Protein AF-A0A2M8LU74-F1 (afdb_monomer_lite)

Sequence (165 aa):
MEEYTPVADALEQTRNTVVAAVDGGAGPEDVALLADLHGLRGNVTAFDPVMLPFLGQQVESVLGSGNAVLRDSSVTDFGHHVPYTDVVVPHPGPWARDRSASGLAYSLEYVLGHHSTAHILLDNEVSAAESNQSAQLLAGIKEINELYRDVPGYVPLRVETAAPA

pLDDT: mean 88.39, std 10.93, range [39.0, 97.62]

Secondary structure (DSSP, 8-state):
------HHHHHHHT-EEEEES--STTTHHHHHHHHHHHHHHS--EEE-TT--TTHHHHHHHHH-TTSSEEESS-GGGG-SSBSSEEEEES--GGGGG--STTSHHHHHHHHB-TT-EEEE------SSTTT-HHHHHHHHHHHHHHHTTTSTT------------

Structure (mmCIF, N/CA/C/O backbone):
data_AF-A0A2M8LU74-F1
#
_entry.id   AF-A0A2M8LU74-F1
#
loop_
_atom_site.group_PDB
_atom_site.id
_atom_site.type_symbol
_atom_site.label_atom_id
_atom_site.label_alt_id
_atom_site.label_comp_id
_atom_site.label_asym_id
_atom_site.label_entity_id
_atom_site.label_seq_id
_atom_site.pdbx_PDB_ins_code
_atom_site.Cartn_x
_atom_site.Cartn_y
_atom_site.Cartn_z
_atom_site.occupancy
_atom_site.B_iso_or_equiv
_atom_site.auth_seq_id
_atom_site.auth_comp_id
_atom_site.auth_asym_id
_atom_site.auth_atom_id
_atom_site.pdbx_PDB_model_num
ATOM 1 N N . MET A 1 1 ? -38.967 -7.283 11.214 1.00 39.00 1 MET A N 1
ATOM 2 C CA . MET A 1 1 ? -38.214 -7.649 10.000 1.00 39.00 1 MET A CA 1
ATOM 3 C C . MET A 1 1 ? -36.773 -7.702 10.431 1.00 39.00 1 MET A C 1
ATOM 5 O O . MET A 1 1 ? -36.274 -6.670 10.850 1.00 39.00 1 MET A O 1
ATOM 9 N N . GLU A 1 2 ? -36.174 -8.888 10.464 1.00 44.19 2 GLU A N 1
ATOM 10 C CA . GLU A 1 2 ? -34.724 -9.001 10.636 1.00 44.19 2 GLU A CA 1
ATOM 11 C C . GLU A 1 2 ? -34.066 -8.483 9.362 1.00 44.19 2 GLU A C 1
ATOM 13 O O . GLU A 1 2 ? -34.400 -8.916 8.258 1.00 44.19 2 GLU A O 1
ATOM 18 N N . GLU A 1 3 ? -33.198 -7.495 9.523 1.00 48.34 3 GLU A N 1
ATOM 19 C CA . GLU A 1 3 ? -32.415 -6.915 8.445 1.00 48.34 3 GLU A CA 1
ATOM 20 C C . GLU A 1 3 ? -31.298 -7.914 8.121 1.00 48.34 3 GLU A C 1
ATOM 22 O O . GLU A 1 3 ? -30.329 -8.062 8.861 1.00 48.34 3 GLU A O 1
ATOM 27 N N . TYR A 1 4 ? -31.504 -8.713 7.074 1.00 53.22 4 TYR A N 1
ATOM 28 C CA . TYR A 1 4 ? -30.506 -9.666 6.604 1.00 53.22 4 TYR A CA 1
ATOM 29 C C . TYR A 1 4 ? -29.432 -8.892 5.843 1.00 53.22 4 TYR A C 1
ATOM 31 O O . TYR A 1 4 ? -29.632 -8.552 4.679 1.00 53.22 4 TYR A O 1
ATOM 39 N N . THR A 1 5 ? -28.298 -8.624 6.486 1.00 57.59 5 THR A N 1
ATOM 40 C CA . THR A 1 5 ? -27.100 -8.155 5.785 1.00 57.59 5 THR A CA 1
ATOM 41 C C . THR A 1 5 ? -26.548 -9.320 4.958 1.00 57.59 5 THR A C 1
ATOM 43 O O . THR A 1 5 ? -26.221 -10.368 5.528 1.00 57.59 5 THR A O 1
ATOM 46 N N . PRO A 1 6 ? -26.457 -9.201 3.623 1.00 76.00 6 PRO A N 1
ATOM 47 C CA . PRO A 1 6 ? -25.772 -10.185 2.798 1.00 76.00 6 PRO A CA 1
ATOM 48 C C . PRO A 1 6 ? -24.358 -10.443 3.327 1.00 76.00 6 PRO A C 1
ATOM 50 O O . PRO A 1 6 ? -23.654 -9.521 3.725 1.00 76.00 6 PRO A O 1
ATOM 53 N N . VAL A 1 7 ? -23.914 -11.702 3.307 1.00 67.00 7 VAL A N 1
ATOM 54 C CA . VAL A 1 7 ? -22.577 -12.086 3.803 1.00 67.00 7 VAL A CA 1
ATOM 55 C C . VAL A 1 7 ? -21.464 -11.291 3.108 1.00 67.00 7 VAL A C 1
ATOM 57 O O . VAL A 1 7 ? -20.471 -10.966 3.745 1.00 67.00 7 VAL A O 1
ATOM 60 N N . ALA A 1 8 ? -21.645 -10.932 1.833 1.00 59.81 8 ALA A N 1
ATOM 61 C CA . ALA A 1 8 ? -20.717 -10.065 1.109 1.00 59.81 8 ALA A CA 1
ATOM 62 C C . ALA A 1 8 ? -20.583 -8.681 1.768 1.00 59.81 8 ALA A C 1
ATOM 64 O O . ALA A 1 8 ? -19.468 -8.237 2.010 1.00 59.81 8 ALA A O 1
ATOM 65 N N . ASP A 1 9 ? -21.695 -8.051 2.146 1.00 64.81 9 ASP A N 1
ATOM 66 C CA . ASP A 1 9 ? -21.701 -6.725 2.774 1.00 64.81 9 ASP A CA 1
ATOM 67 C C . ASP A 1 9 ? -21.114 -6.773 4.193 1.00 64.81 9 ASP A C 1
ATOM 69 O O . ASP A 1 9 ? -20.400 -5.863 4.608 1.00 64.81 9 ASP A O 1
ATOM 73 N N . ALA A 1 10 ? -21.350 -7.867 4.924 1.00 65.81 10 ALA A N 1
ATOM 74 C CA . ALA A 1 10 ? -20.711 -8.099 6.218 1.00 65.81 10 ALA A CA 1
ATOM 75 C C . ALA A 1 10 ? -19.191 -8.305 6.079 1.00 65.81 10 ALA A C 1
ATOM 77 O O . ALA A 1 10 ? -18.426 -7.781 6.883 1.00 65.81 10 ALA A O 1
ATOM 78 N N . LEU A 1 11 ? -18.740 -9.028 5.047 1.00 66.69 11 LEU A N 1
ATOM 79 C CA . LEU A 1 11 ? -17.315 -9.219 4.767 1.00 66.69 11 LEU A CA 1
ATOM 80 C C . LEU A 1 11 ? -16.636 -7.905 4.362 1.00 66.69 11 LEU A C 1
ATOM 82 O O . LEU A 1 11 ? -15.538 -7.623 4.838 1.00 66.69 11 LEU A O 1
ATOM 86 N N . GLU A 1 12 ? -17.304 -7.073 3.560 1.00 68.69 12 GLU A N 1
ATOM 87 C CA . GLU A 1 12 ? -16.825 -5.735 3.187 1.00 68.69 12 GLU A CA 1
ATOM 88 C C . GLU A 1 12 ? -16.632 -4.809 4.399 1.00 68.69 12 GLU A C 1
ATOM 90 O O . GLU A 1 12 ? -15.698 -4.008 4.406 1.00 68.69 12 GLU A O 1
ATOM 95 N N . GLN A 1 13 ? -17.457 -4.943 5.444 1.00 67.12 13 GLN A N 1
ATOM 96 C CA . GLN A 1 13 ? -17.299 -4.204 6.708 1.00 67.12 13 GLN A CA 1
ATOM 97 C C . GLN A 1 13 ? -16.137 -4.713 7.574 1.00 67.12 13 GLN A C 1
ATOM 99 O O . GLN A 1 13 ? -15.699 -4.017 8.484 1.00 67.12 13 GLN A O 1
ATOM 104 N N . THR A 1 14 ? -15.640 -5.925 7.315 1.00 72.62 14 THR A N 1
ATOM 105 C CA . THR A 1 14 ? -14.537 -6.536 8.079 1.00 72.62 14 THR A CA 1
ATOM 106 C C . THR A 1 14 ? -13.182 -6.436 7.388 1.00 72.62 14 THR A C 1
ATOM 108 O O . THR A 1 14 ? -12.193 -6.946 7.915 1.00 72.62 14 THR A O 1
ATOM 111 N N . ARG A 1 15 ? -13.122 -5.803 6.210 1.00 85.06 15 ARG A N 1
ATOM 112 C CA . ARG A 1 15 ? -11.869 -5.644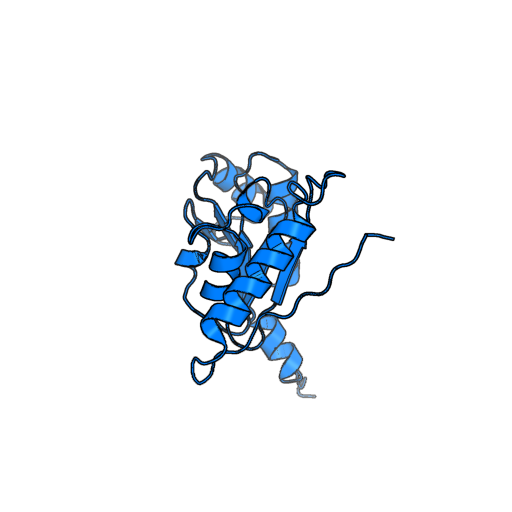 5.472 1.00 85.06 15 ARG A CA 1
ATOM 113 C C . ARG A 1 15 ? -10.864 -4.814 6.258 1.00 85.06 15 ARG A C 1
ATOM 115 O O . ARG A 1 15 ? -11.201 -3.851 6.948 1.00 85.06 15 ARG A O 1
ATOM 122 N N . ASN A 1 16 ? -9.600 -5.184 6.112 1.00 86.94 16 ASN A N 1
ATOM 123 C CA . ASN A 1 16 ? -8.506 -4.364 6.598 1.00 86.94 16 ASN A CA 1
ATOM 124 C C . ASN A 1 16 ? -8.242 -3.249 5.592 1.00 86.94 16 ASN A C 1
ATOM 126 O O . ASN A 1 16 ? -7.993 -3.540 4.425 1.00 86.94 16 ASN A O 1
ATOM 130 N N . THR A 1 17 ? -8.239 -2.002 6.050 1.00 90.50 17 THR A N 1
ATOM 131 C CA . THR A 1 17 ? -7.826 -0.857 5.232 1.00 90.50 17 THR A CA 1
ATOM 132 C C . THR A 1 17 ? -6.419 -0.456 5.634 1.00 90.50 17 THR A C 1
ATOM 134 O O . THR A 1 17 ? -6.195 0.081 6.725 1.00 90.50 17 THR A O 1
ATOM 137 N N . VAL A 1 18 ? -5.463 -0.755 4.761 1.00 93.62 18 VAL A N 1
ATOM 138 C CA . VAL A 1 18 ? -4.044 -0.484 4.975 1.00 93.62 18 VAL A CA 1
ATOM 139 C C . VAL A 1 18 ? -3.609 0.592 4.004 1.00 93.62 18 VAL A C 1
ATOM 141 O O . VAL A 1 18 ? -3.888 0.517 2.813 1.00 93.62 18 VAL A O 1
ATOM 144 N N . VAL A 1 19 ? -2.905 1.594 4.502 1.00 92.69 19 VAL A N 1
ATOM 145 C CA . VAL A 1 19 ? -2.359 2.670 3.683 1.00 92.69 19 VAL A CA 1
ATOM 146 C C . VAL A 1 19 ? -0.848 2.611 3.795 1.00 92.69 19 VAL A C 1
ATOM 148 O O . VAL A 1 19 ? -0.313 2.495 4.894 1.00 92.69 19 VAL A O 1
ATOM 151 N N . ALA A 1 20 ? -0.154 2.638 2.667 1.00 93.75 20 ALA A N 1
ATOM 152 C CA . ALA A 1 20 ? 1.303 2.663 2.619 1.00 93.75 20 ALA A CA 1
ATOM 153 C C . ALA A 1 20 ? 1.775 3.902 1.866 1.00 93.75 20 ALA A C 1
ATOM 155 O O . ALA A 1 20 ? 1.020 4.437 1.059 1.00 93.75 20 ALA A O 1
ATOM 156 N N . ALA A 1 21 ? 3.027 4.308 2.082 1.00 89.12 21 ALA A N 1
ATOM 157 C CA . ALA A 1 21 ? 3.601 5.513 1.479 1.00 89.12 21 ALA A CA 1
ATOM 158 C C . ALA A 1 21 ? 2.845 6.793 1.887 1.00 89.12 21 ALA A C 1
ATOM 160 O O . ALA A 1 21 ? 2.479 7.611 1.044 1.00 89.12 21 ALA A O 1
ATOM 161 N N . VAL A 1 22 ? 2.547 6.906 3.184 1.00 85.44 22 VAL A N 1
ATOM 162 C CA . VAL A 1 22 ? 1.959 8.097 3.804 1.00 85.44 22 VAL A CA 1
ATOM 163 C C . VAL A 1 22 ? 2.875 8.531 4.938 1.00 85.44 22 VAL A C 1
ATOM 165 O O . VAL A 1 22 ? 2.779 8.040 6.065 1.00 85.44 22 VAL A O 1
ATOM 168 N N . ASP A 1 23 ? 3.786 9.445 4.621 1.00 83.69 23 ASP A N 1
ATOM 169 C CA . ASP A 1 23 ? 4.783 9.960 5.553 1.00 83.69 23 ASP A CA 1
ATOM 170 C C . ASP A 1 23 ? 4.361 11.279 6.220 1.00 83.69 23 ASP A C 1
ATOM 172 O O . ASP A 1 23 ? 4.973 11.698 7.201 1.00 83.69 23 ASP A O 1
ATOM 176 N N . GLY A 1 24 ? 3.296 11.931 5.743 1.00 80.88 24 GLY A N 1
ATOM 177 C CA . GLY A 1 24 ? 2.872 13.256 6.199 1.00 80.88 24 GLY A CA 1
ATOM 178 C C . GLY A 1 24 ? 3.611 14.405 5.510 1.00 80.88 24 GLY A C 1
ATOM 179 O O . GLY A 1 24 ? 3.415 15.566 5.879 1.00 80.88 24 GLY A O 1
ATOM 180 N N . GLY A 1 25 ? 4.452 14.114 4.516 1.00 82.19 25 GLY A N 1
ATOM 181 C CA . GLY A 1 25 ? 5.161 15.086 3.690 1.00 82.19 25 GLY A CA 1
ATOM 182 C C . GLY A 1 25 ? 4.230 15.892 2.783 1.00 82.19 25 GLY A C 1
ATOM 183 O O . GLY A 1 25 ? 4.511 17.065 2.525 1.00 82.19 25 GLY A O 1
ATOM 184 N N . ALA A 1 26 ? 3.088 15.322 2.379 1.00 80.69 26 ALA A N 1
ATOM 185 C CA . ALA A 1 26 ? 2.023 16.052 1.684 1.00 80.69 26 ALA A CA 1
ATOM 186 C C . ALA A 1 26 ? 1.153 16.889 2.648 1.00 80.69 26 ALA A C 1
ATOM 188 O O . ALA A 1 26 ? 0.367 17.740 2.226 1.00 80.69 26 ALA A O 1
ATOM 189 N N . GLY A 1 27 ? 1.309 16.689 3.962 1.00 84.25 27 GLY A N 1
ATOM 190 C CA . GLY A 1 27 ? 0.635 17.448 5.011 1.00 84.25 27 GLY A CA 1
ATOM 191 C C . GLY A 1 27 ? -0.888 17.245 4.992 1.00 84.25 27 GLY A C 1
ATOM 192 O O . GLY A 1 27 ? -1.346 16.163 5.355 1.00 84.25 27 GLY A O 1
ATOM 193 N N . PRO A 1 28 ? -1.704 18.254 4.619 1.00 87.88 28 PRO A N 1
ATOM 194 C CA . PRO A 1 28 ? -3.164 18.136 4.663 1.00 87.88 28 PRO A CA 1
ATOM 195 C C . PRO A 1 28 ? -3.752 17.041 3.767 1.00 87.88 28 PRO A C 1
ATOM 197 O O . PRO A 1 28 ? -4.802 16.500 4.103 1.00 87.88 28 PRO A O 1
ATOM 200 N N . GLU A 1 29 ? -3.112 16.732 2.638 1.00 90.12 29 GLU A N 1
ATOM 201 C CA . GLU A 1 29 ? -3.626 15.762 1.660 1.00 90.12 29 GLU A CA 1
ATOM 202 C C . GLU A 1 29 ? -3.583 14.331 2.211 1.00 90.12 29 GLU A C 1
ATOM 204 O O . GLU A 1 29 ? -4.589 13.626 2.151 1.00 90.12 29 GLU A O 1
ATOM 209 N N . ASP A 1 30 ? -2.478 13.947 2.858 1.00 91.94 30 ASP A N 1
ATOM 210 C CA . ASP A 1 30 ? -2.345 12.659 3.551 1.00 91.94 30 ASP A CA 1
ATOM 211 C C . ASP A 1 30 ? -3.395 12.506 4.657 1.00 91.94 30 ASP A C 1
ATOM 213 O O . ASP A 1 30 ? -4.050 11.473 4.788 1.00 91.94 30 ASP A O 1
ATOM 217 N N . VAL A 1 31 ? -3.599 13.563 5.447 1.00 92.94 31 VAL A N 1
ATOM 218 C CA . VAL A 1 31 ? -4.582 13.560 6.537 1.00 92.94 31 VAL A CA 1
ATOM 219 C C . VAL A 1 31 ? -6.005 13.433 5.991 1.00 92.94 31 VAL A C 1
ATOM 221 O O . VAL A 1 31 ? -6.802 12.676 6.546 1.00 92.94 31 VAL A O 1
ATOM 224 N N . ALA A 1 32 ? -6.326 14.143 4.907 1.00 94.12 32 ALA A N 1
ATOM 225 C CA . ALA A 1 32 ? -7.628 14.059 4.253 1.00 94.12 32 ALA A CA 1
ATOM 226 C C . ALA A 1 32 ? -7.877 12.662 3.671 1.00 94.12 32 ALA A C 1
ATOM 228 O O . ALA A 1 32 ? -8.935 12.088 3.913 1.00 94.12 32 ALA A O 1
ATOM 229 N N . LEU A 1 33 ? -6.882 12.072 3.000 1.00 93.69 33 LEU A N 1
ATOM 230 C CA . LEU A 1 33 ? -6.964 10.705 2.488 1.00 93.69 33 LEU A CA 1
ATOM 231 C C . LEU A 1 33 ? -7.251 9.699 3.609 1.00 93.69 33 LEU A C 1
ATOM 233 O O . LEU A 1 33 ? -8.155 8.872 3.485 1.00 93.69 33 LEU A O 1
ATOM 237 N N . LEU A 1 34 ? -6.499 9.764 4.712 1.00 94.69 34 LEU A N 1
ATOM 238 C CA . LEU A 1 34 ? -6.715 8.880 5.859 1.00 94.69 34 LEU A CA 1
ATOM 239 C C . LEU A 1 34 ? -8.106 9.080 6.471 1.00 94.69 34 LEU A C 1
ATOM 241 O O . LEU A 1 34 ? -8.741 8.104 6.876 1.00 94.69 34 LEU A O 1
ATOM 245 N N . ALA A 1 35 ? -8.593 10.323 6.512 1.00 94.31 35 ALA A N 1
ATOM 246 C CA . ALA A 1 35 ? -9.925 10.631 7.007 1.00 94.31 35 ALA A CA 1
ATOM 247 C C . ALA A 1 35 ? -11.035 10.054 6.118 1.00 94.31 35 ALA A C 1
ATOM 249 O O . ALA A 1 35 ? -11.968 9.435 6.635 1.00 94.31 35 ALA A O 1
ATOM 250 N N . ASP A 1 36 ? -10.908 10.192 4.799 1.00 94.56 36 ASP A N 1
ATOM 251 C CA . ASP A 1 36 ? -11.862 9.654 3.828 1.00 94.56 36 ASP A CA 1
ATOM 252 C C . ASP A 1 36 ? -11.895 8.119 3.872 1.00 94.56 36 ASP A C 1
ATOM 254 O O . ASP A 1 36 ? -12.970 7.517 3.939 1.00 94.56 36 ASP A O 1
ATOM 258 N N . LEU A 1 37 ? -10.726 7.470 3.918 1.00 92.56 37 LEU A N 1
ATOM 259 C CA . LEU A 1 37 ? -10.623 6.011 4.025 1.00 92.56 37 LEU A CA 1
ATOM 260 C C . LEU A 1 37 ? -11.221 5.489 5.334 1.00 92.56 37 LEU A C 1
ATOM 262 O O . LEU A 1 37 ? -11.983 4.518 5.323 1.00 92.56 37 LEU A O 1
ATOM 266 N N . HIS A 1 38 ? -10.946 6.164 6.452 1.00 91.88 38 HIS A N 1
ATOM 267 C CA . HIS A 1 38 ? -11.588 5.850 7.723 1.00 91.88 38 HIS A CA 1
ATOM 268 C C . HIS A 1 38 ? -13.113 6.039 7.647 1.00 91.88 38 HIS A C 1
ATOM 270 O O . HIS A 1 38 ? -13.855 5.198 8.146 1.00 91.88 38 HIS A O 1
ATOM 276 N N . GLY A 1 39 ? -13.606 7.094 6.992 1.00 90.38 39 GLY A N 1
ATOM 277 C CA . GLY A 1 39 ? -15.041 7.319 6.791 1.00 90.38 39 GLY A CA 1
ATOM 278 C C . GLY A 1 39 ? -15.734 6.207 5.992 1.00 90.38 39 GLY A C 1
ATOM 279 O O . GLY A 1 39 ? -16.892 5.893 6.261 1.00 90.38 39 GLY A O 1
ATOM 280 N N . LEU A 1 40 ? -15.025 5.582 5.047 1.00 86.69 40 LEU A N 1
ATOM 281 C CA . LEU A 1 40 ? -15.549 4.487 4.226 1.00 86.69 40 LEU A CA 1
ATOM 282 C C . LEU A 1 40 ? -15.563 3.134 4.947 1.00 86.69 40 LEU A C 1
ATOM 284 O O . LEU A 1 40 ? -16.458 2.325 4.702 1.00 86.69 40 LEU A O 1
ATOM 288 N N . ARG A 1 41 ? -14.560 2.858 5.788 1.00 84.12 41 ARG A N 1
ATOM 289 C CA . ARG A 1 41 ? -14.299 1.500 6.305 1.00 84.12 41 ARG A CA 1
ATOM 290 C C . ARG A 1 41 ? -14.327 1.381 7.830 1.00 84.12 41 ARG A C 1
ATOM 292 O O . ARG A 1 41 ? -14.367 0.275 8.354 1.00 84.12 41 ARG A O 1
ATOM 299 N N . GLY A 1 42 ? -14.337 2.499 8.554 1.00 85.50 42 GLY A N 1
ATOM 300 C CA . GLY A 1 42 ? -14.346 2.544 10.021 1.00 85.50 42 GLY A CA 1
ATOM 301 C C . GLY A 1 42 ? -13.034 2.104 10.679 1.00 85.50 42 GLY A C 1
ATOM 302 O O . GLY A 1 42 ? -12.960 2.016 11.902 1.00 85.50 42 GLY A O 1
ATOM 303 N N . ASN A 1 43 ? -12.004 1.807 9.886 1.00 83.38 43 ASN A N 1
ATOM 304 C CA . ASN A 1 43 ? -10.660 1.469 10.327 1.00 83.38 43 ASN A CA 1
ATOM 305 C C . ASN A 1 43 ? -9.633 1.973 9.302 1.00 83.38 43 ASN A C 1
ATOM 307 O O . ASN A 1 43 ? -9.887 1.981 8.100 1.00 83.38 43 ASN A O 1
ATOM 311 N N . VAL A 1 44 ? -8.454 2.385 9.769 1.00 91.12 44 VAL A N 1
ATOM 312 C CA . VAL A 1 44 ? -7.318 2.671 8.887 1.00 91.12 44 VAL A CA 1
ATOM 313 C C . VAL A 1 44 ? -6.007 2.434 9.630 1.00 91.12 44 VAL A C 1
ATOM 315 O O . VAL A 1 44 ? -5.836 2.868 10.773 1.00 91.12 44 VAL A O 1
ATOM 318 N N . THR A 1 45 ? -5.083 1.711 8.998 1.00 94.94 45 THR A N 1
ATOM 319 C CA . THR A 1 45 ? -3.702 1.570 9.479 1.00 94.94 45 THR A CA 1
ATOM 320 C C . THR A 1 45 ? -2.746 2.095 8.420 1.00 94.94 45 THR A C 1
ATOM 322 O O . THR A 1 45 ? -2.721 1.563 7.315 1.00 94.94 45 THR A O 1
ATOM 325 N N . ALA A 1 46 ? -1.974 3.128 8.747 1.00 95.44 46 ALA A N 1
ATOM 326 C CA . ALA A 1 46 ? -1.015 3.744 7.841 1.00 95.44 46 ALA A CA 1
ATOM 327 C C . ALA A 1 46 ? 0.421 3.345 8.198 1.00 95.44 46 ALA A C 1
ATOM 329 O O . ALA A 1 46 ? 0.782 3.320 9.378 1.00 95.44 46 ALA A O 1
ATOM 330 N N . PHE A 1 47 ? 1.227 3.074 7.177 1.00 96.00 47 PHE A N 1
ATOM 331 C CA . PHE A 1 47 ? 2.624 2.669 7.283 1.00 96.00 47 PHE A CA 1
ATOM 332 C C . PHE A 1 47 ? 3.511 3.553 6.415 1.00 96.00 47 PHE A C 1
ATOM 334 O O . PHE A 1 47 ? 3.265 3.693 5.213 1.00 96.00 47 PHE A O 1
ATOM 341 N N . ASP A 1 48 ? 4.579 4.074 7.007 1.00 92.81 48 ASP A N 1
ATOM 342 C CA . ASP A 1 48 ? 5.689 4.655 6.261 1.00 92.81 48 ASP A CA 1
ATOM 343 C C . ASP A 1 48 ? 6.985 4.660 7.101 1.00 92.81 48 ASP A C 1
ATOM 345 O O . ASP A 1 48 ? 6.987 5.225 8.195 1.00 92.81 48 ASP A O 1
ATOM 349 N N . PRO A 1 49 ? 8.111 4.084 6.631 1.00 90.75 49 PRO A N 1
ATOM 350 C CA . PRO A 1 49 ? 9.380 4.111 7.366 1.00 90.75 49 PRO A CA 1
ATOM 351 C C . PRO A 1 49 ? 9.951 5.513 7.629 1.00 90.75 49 PRO A C 1
ATOM 353 O O . PRO A 1 49 ? 10.815 5.665 8.492 1.00 90.75 49 PRO A O 1
ATOM 356 N N . VAL A 1 50 ? 9.533 6.524 6.863 1.00 91.94 50 VAL A N 1
ATOM 357 C CA . VAL A 1 50 ? 9.965 7.921 7.010 1.00 91.94 50 VAL A CA 1
ATOM 358 C C . VAL A 1 50 ? 8.866 8.818 7.584 1.00 91.94 50 VAL A C 1
ATOM 360 O O . VAL A 1 50 ? 8.977 10.042 7.513 1.00 91.94 50 VAL A O 1
ATOM 363 N N . MET A 1 51 ? 7.838 8.221 8.200 1.00 93.12 51 MET A N 1
ATOM 364 C CA . MET A 1 51 ? 6.709 8.940 8.781 1.00 93.12 51 MET A CA 1
ATOM 365 C C . MET A 1 51 ? 7.144 10.087 9.695 1.00 93.12 51 MET A C 1
ATOM 367 O O . MET A 1 51 ? 7.894 9.923 10.663 1.00 93.12 51 MET A O 1
ATOM 371 N N . LEU A 1 52 ? 6.634 11.275 9.392 1.00 93.44 52 LEU A N 1
ATOM 372 C CA . LEU A 1 52 ? 6.991 12.493 10.086 1.00 93.44 52 LEU A CA 1
ATOM 373 C C . LEU A 1 52 ? 6.295 12.554 11.456 1.00 93.44 52 LEU A C 1
ATOM 375 O O . LEU A 1 52 ? 5.087 12.317 11.554 1.00 93.44 52 LEU A O 1
ATOM 379 N N . PRO A 1 53 ? 7.002 12.963 12.529 1.00 87.88 53 PRO A N 1
ATOM 380 C CA . PRO A 1 53 ? 6.465 12.927 13.894 1.00 87.88 53 PRO A CA 1
ATOM 381 C C . PRO A 1 53 ? 5.174 13.728 14.122 1.00 87.88 53 PRO A C 1
ATOM 383 O O . PRO A 1 53 ? 4.453 13.483 15.086 1.00 87.88 53 PRO A O 1
ATOM 386 N N . PHE A 1 54 ? 4.889 14.719 13.274 1.00 89.38 54 PHE A N 1
ATOM 387 C CA . PHE A 1 54 ? 3.714 15.582 13.409 1.00 89.38 54 PHE A CA 1
ATOM 388 C C . PHE A 1 54 ? 2.450 15.008 12.758 1.00 89.38 54 PHE A C 1
ATOM 390 O O . PHE A 1 54 ? 1.360 15.484 13.079 1.00 89.38 54 PHE A O 1
ATOM 397 N N . LEU A 1 55 ? 2.565 13.996 11.886 1.00 92.38 55 LEU A N 1
ATOM 398 C CA . LEU A 1 55 ? 1.413 13.411 11.195 1.00 92.38 55 LEU A CA 1
ATOM 399 C C . LEU A 1 55 ? 0.386 12.879 12.201 1.00 92.38 55 LEU A C 1
ATOM 401 O O . LEU A 1 55 ? -0.803 13.153 12.070 1.00 92.38 55 LEU A O 1
ATOM 405 N N . GLY A 1 56 ? 0.850 12.211 13.263 1.00 91.19 56 GLY A N 1
ATOM 406 C CA . GLY A 1 56 ? -0.022 11.708 14.326 1.00 91.19 56 GLY A CA 1
ATOM 407 C C . GLY A 1 56 ? -0.906 12.783 14.944 1.00 91.19 56 GLY A C 1
ATOM 408 O O . GLY A 1 56 ? -2.115 12.600 15.032 1.00 91.19 56 GLY A O 1
ATOM 409 N N . GLN A 1 57 ? -0.340 13.944 15.278 1.00 91.81 57 GLN A N 1
ATOM 410 C CA . GLN A 1 57 ? -1.113 15.048 15.856 1.00 91.81 57 GLN A CA 1
ATOM 411 C C . GLN A 1 57 ? -2.160 15.595 14.877 1.00 91.81 57 GLN A C 1
ATOM 413 O O . GLN A 1 57 ? -3.265 15.951 15.283 1.00 91.81 57 GLN A O 1
ATOM 418 N N . GLN A 1 58 ? -1.828 15.659 13.586 1.00 93.44 58 GLN A N 1
ATOM 419 C CA . GLN A 1 58 ? -2.748 16.145 12.560 1.00 93.44 58 GLN A CA 1
ATOM 420 C C . GLN A 1 58 ? -3.898 15.160 12.334 1.00 93.44 58 GLN A C 1
ATOM 422 O O . GLN A 1 58 ? -5.059 15.568 12.343 1.00 93.44 58 GLN A O 1
ATOM 427 N N . VAL A 1 59 ? -3.592 13.868 12.221 1.00 93.88 59 VAL A N 1
ATOM 428 C CA . VAL A 1 59 ? -4.593 12.804 12.082 1.00 93.88 59 VAL A CA 1
ATOM 429 C C . VAL A 1 59 ? -5.512 12.761 13.302 1.00 93.88 59 VAL A C 1
ATOM 431 O O . VAL A 1 59 ? -6.729 12.764 13.137 1.00 93.88 59 VAL A O 1
ATOM 434 N N . GLU A 1 60 ? -4.974 12.818 14.523 1.00 93.31 60 GLU A N 1
ATOM 435 C CA . GLU A 1 60 ? -5.793 12.864 15.742 1.00 93.31 60 GLU A CA 1
ATOM 436 C C . GLU A 1 60 ? -6.697 14.100 15.803 1.00 93.31 60 GLU A C 1
ATOM 438 O O . GLU A 1 60 ? -7.817 14.012 16.304 1.00 93.31 60 GLU A O 1
ATOM 443 N N . SER A 1 61 ? -6.251 15.246 15.280 1.00 92.94 61 SER A N 1
ATOM 444 C CA . SER A 1 61 ? -7.060 16.472 15.266 1.00 92.94 61 SER A CA 1
ATOM 445 C C . SER A 1 61 ? -8.281 16.388 14.342 1.00 92.94 61 SER A C 1
ATOM 447 O O . SER A 1 61 ? -9.279 17.065 14.589 1.00 92.94 61 SER A O 1
ATOM 449 N N . VAL A 1 62 ? -8.208 15.550 13.303 1.00 93.81 62 VAL A N 1
ATOM 450 C CA . VAL A 1 62 ? -9.264 15.376 12.298 1.00 93.81 62 VAL A CA 1
ATOM 451 C C . VAL A 1 62 ? -10.144 14.176 12.622 1.00 93.81 62 VAL A C 1
ATOM 453 O O . VAL A 1 62 ? -11.368 14.286 12.606 1.00 93.81 62 VAL A O 1
ATOM 456 N N . LEU A 1 63 ? -9.532 13.034 12.934 1.00 92.38 63 LEU A N 1
ATOM 457 C CA . LEU A 1 63 ? -10.244 11.780 13.161 1.00 92.38 63 LEU A CA 1
ATOM 458 C C . LEU A 1 63 ? -10.602 11.543 14.624 1.00 92.38 63 LEU A C 1
ATOM 460 O O . LEU A 1 63 ? -11.504 10.760 14.899 1.00 92.38 63 LEU A O 1
ATOM 464 N N . GLY A 1 64 ? -9.934 12.199 15.570 1.00 90.62 64 GLY A N 1
ATOM 465 C CA . GLY A 1 64 ? -9.988 11.851 16.988 1.00 90.62 64 GLY A CA 1
ATOM 466 C C . GLY A 1 64 ? -8.998 10.739 17.350 1.00 90.62 64 GLY A C 1
ATOM 467 O O . GLY A 1 64 ? -8.589 9.931 16.515 1.00 90.62 64 GLY A O 1
ATOM 468 N N . SER A 1 65 ? -8.592 10.708 18.620 1.00 88.69 65 SER A N 1
ATOM 469 C CA . SER A 1 65 ? -7.588 9.752 19.097 1.00 88.69 65 SER A CA 1
ATOM 470 C C . SER A 1 65 ? -8.095 8.307 19.025 1.00 88.69 65 SER A C 1
ATOM 472 O O . SER A 1 65 ? -9.241 8.020 19.371 1.00 88.69 65 SER A O 1
ATOM 474 N N . GLY A 1 66 ? -7.226 7.399 18.575 1.00 85.06 66 GLY A N 1
ATOM 475 C CA . GLY A 1 66 ? -7.507 5.964 18.462 1.00 85.06 66 GLY A CA 1
ATOM 476 C C . GLY A 1 66 ? -8.267 5.526 17.205 1.00 85.06 66 GLY A C 1
ATOM 477 O O . GLY A 1 66 ? -8.436 4.325 17.014 1.00 85.06 66 GLY A O 1
ATOM 478 N N . ASN A 1 67 ? -8.684 6.453 16.336 1.00 87.44 67 ASN A N 1
ATOM 479 C CA . ASN A 1 67 ? -9.436 6.131 15.113 1.00 87.44 67 ASN A CA 1
ATOM 480 C C . ASN A 1 67 ? -8.541 5.785 13.907 1.00 87.44 67 ASN A C 1
ATOM 482 O O . ASN A 1 67 ? -9.011 5.256 12.905 1.00 87.44 67 ASN A O 1
ATOM 486 N N . ALA A 1 68 ? -7.236 6.027 14.010 1.00 91.19 68 ALA A N 1
ATOM 487 C CA . ALA A 1 68 ? -6.244 5.586 13.039 1.00 91.19 68 ALA A CA 1
ATOM 488 C C . ALA A 1 68 ? -5.032 5.002 13.766 1.00 91.19 68 ALA A C 1
ATOM 490 O O . ALA A 1 68 ? -4.634 5.489 14.827 1.00 91.19 68 ALA A O 1
ATOM 491 N N . VAL A 1 69 ? -4.427 3.972 13.180 1.00 94.38 69 VAL A N 1
ATOM 492 C CA . VAL A 1 69 ? -3.157 3.416 13.653 1.00 94.38 69 VAL A CA 1
ATOM 493 C C . VAL A 1 69 ? -2.064 3.859 12.695 1.00 94.38 69 VAL A C 1
ATOM 495 O O . VAL A 1 69 ? -2.095 3.507 11.523 1.00 94.38 69 VAL A O 1
ATOM 498 N N . LEU A 1 70 ? -1.090 4.617 13.186 1.00 94.75 70 LEU A N 1
ATOM 499 C CA . LEU A 1 70 ? 0.050 5.065 12.390 1.00 94.75 70 LEU A CA 1
ATOM 500 C C . LEU A 1 70 ? 1.306 4.300 12.810 1.00 94.75 70 LEU A C 1
ATOM 502 O O . LEU A 1 70 ? 1.538 4.097 14.006 1.00 94.75 70 LEU A O 1
ATOM 506 N N . ARG A 1 71 ? 2.092 3.846 11.835 1.00 95.38 71 ARG A N 1
ATOM 507 C CA . ARG A 1 71 ? 3.309 3.057 12.037 1.00 95.38 71 ARG A CA 1
ATOM 508 C C . ARG A 1 71 ? 4.445 3.640 11.208 1.00 95.38 71 ARG A C 1
ATOM 510 O O . ARG A 1 71 ? 4.356 3.701 9.986 1.00 95.38 71 ARG A O 1
ATOM 517 N N . ASP A 1 72 ? 5.529 4.003 11.878 1.00 93.75 72 ASP A N 1
ATOM 518 C CA . ASP A 1 72 ? 6.785 4.468 11.288 1.00 93.75 72 ASP A CA 1
ATOM 519 C C . ASP A 1 72 ? 7.634 3.297 10.755 1.00 93.75 72 ASP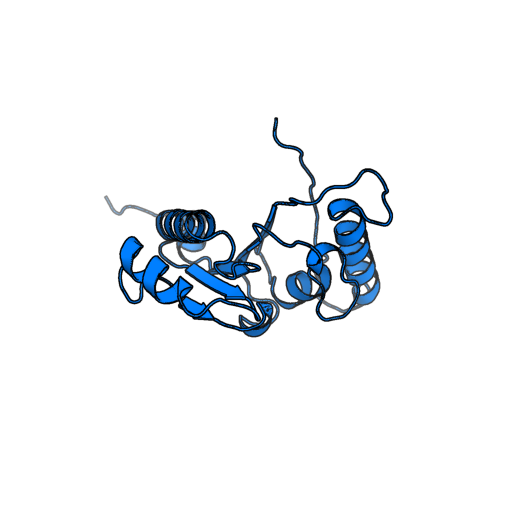 A C 1
ATOM 521 O O . ASP A 1 72 ? 8.828 3.168 11.028 1.00 93.75 72 ASP A O 1
ATOM 525 N N . SER A 1 73 ? 6.991 2.371 10.042 1.00 94.19 73 SER A N 1
ATOM 526 C CA . SER A 1 73 ? 7.593 1.115 9.612 1.00 94.19 73 SER A CA 1
ATOM 527 C C . SER A 1 73 ? 7.094 0.673 8.237 1.00 94.19 73 SER A C 1
ATOM 529 O O . SER A 1 73 ? 6.298 1.353 7.588 1.00 94.19 73 SER A O 1
ATOM 531 N N . SER A 1 74 ? 7.613 -0.453 7.745 1.00 93.44 74 SER A N 1
ATOM 532 C CA . SER A 1 74 ? 7.219 -0.993 6.442 1.00 93.44 74 SER A CA 1
ATOM 533 C C . SER A 1 74 ? 5.802 -1.559 6.494 1.00 93.44 74 SER A C 1
ATOM 535 O O . SER A 1 74 ? 5.423 -2.212 7.464 1.00 93.44 74 SER A O 1
ATOM 537 N N . VAL A 1 75 ? 5.053 -1.428 5.396 1.00 96.00 75 VAL A N 1
ATOM 538 C CA . VAL A 1 75 ? 3.737 -2.074 5.237 1.00 96.00 75 VAL A CA 1
ATOM 539 C C . VAL A 1 75 ? 3.797 -3.596 5.418 1.00 96.00 75 VAL A C 1
ATOM 541 O O . VAL A 1 75 ? 2.816 -4.214 5.817 1.00 96.00 75 VAL A O 1
ATOM 544 N N . THR A 1 76 ? 4.957 -4.217 5.190 1.00 95.62 76 THR A N 1
ATOM 545 C CA . THR A 1 76 ? 5.169 -5.655 5.427 1.00 95.62 76 THR A CA 1
ATOM 546 C C . THR A 1 76 ? 4.993 -6.059 6.892 1.00 95.62 76 THR A C 1
ATOM 548 O O . THR A 1 76 ? 4.732 -7.228 7.170 1.00 95.62 76 THR A O 1
ATOM 551 N N . ASP A 1 77 ? 5.084 -5.113 7.830 1.00 95.69 77 ASP A N 1
ATOM 552 C CA . ASP A 1 77 ? 4.828 -5.360 9.253 1.00 95.69 77 ASP A CA 1
ATOM 553 C C . ASP A 1 77 ? 3.337 -5.558 9.555 1.00 95.69 77 ASP A C 1
ATOM 555 O O . ASP A 1 77 ? 2.986 -6.018 10.643 1.00 95.69 77 ASP A O 1
ATOM 559 N N . PHE A 1 78 ? 2.450 -5.248 8.602 1.00 95.50 78 PHE A N 1
ATOM 560 C CA . PHE A 1 78 ? 1.026 -5.547 8.718 1.00 95.50 78 PHE A CA 1
ATOM 561 C C . PHE A 1 78 ? 0.769 -7.057 8.827 1.00 95.50 78 PHE A C 1
ATOM 563 O O . PHE A 1 78 ? -0.080 -7.497 9.603 1.00 95.50 78 PHE A O 1
ATOM 570 N N . GLY A 1 79 ? 1.521 -7.856 8.069 1.00 95.06 79 GLY A N 1
ATOM 571 C CA . GLY A 1 79 ? 1.415 -9.308 8.063 1.00 95.06 79 GLY A CA 1
ATOM 572 C C . GLY A 1 79 ? 1.747 -9.918 6.706 1.00 95.06 79 GLY A C 1
ATOM 573 O O . GLY A 1 79 ? 1.949 -9.216 5.719 1.00 95.06 79 GLY A O 1
ATOM 574 N N . HIS A 1 80 ? 1.793 -11.249 6.675 1.00 96.00 80 HIS A N 1
ATOM 575 C CA . HIS A 1 80 ? 2.111 -12.032 5.484 1.00 96.00 80 HIS A CA 1
ATOM 576 C C . HIS A 1 80 ? 0.848 -12.695 4.916 1.00 96.00 80 HIS A C 1
ATOM 578 O O . HIS A 1 80 ? 0.181 -13.441 5.637 1.00 96.00 80 HIS A O 1
ATOM 584 N N . HIS A 1 81 ? 0.533 -12.429 3.644 1.00 95.31 81 HIS A N 1
ATOM 585 C CA . HIS A 1 81 ? -0.641 -12.919 2.907 1.00 95.31 81 HIS A CA 1
ATOM 586 C C . HIS A 1 81 ? -1.954 -12.781 3.691 1.00 95.31 81 HIS A C 1
ATOM 588 O O . HIS A 1 81 ? -2.731 -13.729 3.829 1.00 95.31 81 HIS A O 1
ATOM 594 N N . VAL A 1 82 ? -2.219 -11.581 4.210 1.00 94.31 82 VAL A N 1
ATOM 595 C CA . VAL A 1 82 ? -3.412 -11.293 5.011 1.00 94.31 82 VAL A CA 1
ATOM 596 C C . VAL A 1 82 ? -4.643 -11.190 4.095 1.00 94.31 82 VAL A C 1
ATOM 598 O O . VAL A 1 82 ? -4.682 -10.320 3.213 1.00 94.31 82 VAL A O 1
ATOM 601 N N . PRO A 1 83 ? -5.658 -12.061 4.257 1.00 91.56 83 PRO A N 1
ATOM 602 C CA . PRO A 1 83 ? -6.844 -12.050 3.408 1.00 91.56 83 PRO A CA 1
ATOM 603 C C . PRO A 1 83 ? -7.747 -10.846 3.704 1.00 91.56 83 PRO A C 1
ATOM 605 O O . PRO A 1 83 ? -7.702 -10.291 4.801 1.00 91.56 83 PRO A O 1
ATOM 608 N N . TYR A 1 84 ? -8.604 -10.488 2.743 1.00 91.25 84 TYR A N 1
ATOM 609 C CA . TYR A 1 84 ? -9.558 -9.372 2.856 1.00 91.25 84 TYR A CA 1
ATOM 610 C C . TYR A 1 84 ? -8.887 -8.036 3.223 1.00 91.25 84 TYR A C 1
ATOM 612 O O . TYR A 1 84 ? -9.379 -7.279 4.061 1.00 91.25 84 TYR A O 1
ATOM 620 N N . THR A 1 85 ? -7.742 -7.762 2.603 1.00 92.94 85 THR A N 1
ATOM 621 C CA . THR A 1 85 ? -6.959 -6.542 2.820 1.00 92.94 85 THR A CA 1
ATOM 622 C C . THR A 1 85 ? -7.059 -5.639 1.600 1.00 92.94 85 THR A C 1
ATOM 624 O O . THR A 1 85 ? -6.718 -6.057 0.495 1.00 92.94 85 THR A O 1
ATOM 627 N N . ASP A 1 86 ? -7.484 -4.400 1.801 1.00 94.31 86 ASP A N 1
ATOM 628 C CA . ASP A 1 86 ? -7.404 -3.349 0.796 1.00 94.31 86 ASP A CA 1
ATOM 629 C C . ASP A 1 86 ? -6.181 -2.480 1.127 1.00 94.31 86 ASP A C 1
ATOM 631 O O . ASP A 1 86 ? -6.130 -1.837 2.177 1.00 94.31 86 ASP A O 1
ATOM 635 N N . VAL A 1 87 ? -5.174 -2.492 0.251 1.00 96.62 87 VAL A N 1
ATOM 636 C CA . VAL A 1 87 ? -3.979 -1.644 0.376 1.00 96.62 87 VAL A CA 1
ATOM 637 C C . VAL A 1 87 ? -4.138 -0.418 -0.517 1.00 96.62 87 VAL A C 1
ATOM 639 O O . VAL A 1 87 ? -4.378 -0.554 -1.713 1.00 96.62 87 VAL A O 1
ATOM 642 N N . VAL A 1 88 ? -3.963 0.781 0.027 1.00 96.00 88 VAL A N 1
ATOM 643 C CA . VAL A 1 88 ? -3.956 2.040 -0.730 1.00 96.00 88 VAL A CA 1
ATOM 644 C C . VAL A 1 88 ? -2.554 2.638 -0.697 1.00 96.00 88 VAL A C 1
ATOM 646 O O . VAL A 1 88 ? -1.961 2.778 0.369 1.00 96.00 88 VAL A O 1
ATOM 649 N N . VAL A 1 89 ? -2.017 2.985 -1.866 1.00 95.62 89 VAL A N 1
ATOM 650 C CA . VAL A 1 89 ? -0.688 3.587 -2.019 1.00 95.62 89 VAL A CA 1
ATOM 651 C C . VAL A 1 89 ? -0.829 4.874 -2.838 1.00 95.62 89 VAL A C 1
ATOM 653 O O . VAL A 1 89 ? -0.894 4.795 -4.067 1.00 95.62 89 VAL A O 1
ATOM 656 N N . PRO A 1 90 ? -0.940 6.049 -2.196 1.00 91.88 90 PRO A N 1
ATOM 657 C CA . PRO A 1 90 ? -1.251 7.297 -2.888 1.00 91.88 90 PRO A CA 1
ATOM 658 C C . PRO A 1 90 ? -0.034 7.903 -3.597 1.00 91.88 90 PRO A C 1
ATOM 660 O O . PRO A 1 90 ? -0.181 8.492 -4.663 1.00 91.88 90 PRO A O 1
ATOM 663 N N . HIS A 1 91 ? 1.161 7.728 -3.025 1.00 87.56 91 HIS A N 1
ATOM 664 C CA . HIS A 1 91 ? 2.386 8.380 -3.485 1.00 87.56 91 HIS A CA 1
ATOM 665 C C . HIS A 1 91 ? 3.584 7.427 -3.416 1.00 87.56 91 HIS A C 1
ATOM 667 O O . HIS A 1 91 ? 4.485 7.589 -2.595 1.00 87.56 91 HIS A O 1
ATOM 673 N N . PRO A 1 92 ? 3.640 6.388 -4.269 1.00 90.19 92 PRO A N 1
ATOM 674 C CA . PRO A 1 92 ? 4.697 5.393 -4.186 1.00 90.19 92 PRO A CA 1
ATOM 675 C C . PRO A 1 92 ? 6.071 5.946 -4.590 1.00 90.19 92 PRO A C 1
ATOM 677 O O . PRO A 1 92 ? 7.085 5.332 -4.272 1.00 90.19 92 PRO A O 1
ATOM 680 N N . GLY A 1 93 ? 6.159 7.064 -5.321 1.00 87.44 93 GLY A N 1
ATOM 681 C CA . GLY A 1 93 ? 7.442 7.691 -5.649 1.00 87.44 93 GLY A CA 1
ATOM 682 C C . GLY A 1 93 ? 8.491 6.703 -6.213 1.00 87.44 93 GLY A C 1
ATOM 683 O O . GLY A 1 93 ? 8.186 5.877 -7.083 1.00 87.44 93 GLY A O 1
ATOM 684 N N . PRO A 1 94 ? 9.757 6.744 -5.755 1.00 88.25 94 PRO A N 1
ATOM 685 C CA . PRO A 1 94 ? 10.786 5.785 -6.165 1.00 88.25 94 PRO A CA 1
ATOM 686 C C . PRO A 1 94 ? 10.492 4.322 -5.801 1.00 88.25 94 PRO A C 1
ATOM 688 O O . PRO A 1 94 ? 11.002 3.437 -6.484 1.00 88.25 94 PRO A O 1
ATOM 691 N N . TRP A 1 95 ? 9.663 4.056 -4.787 1.00 92.69 95 TRP A N 1
ATOM 692 C CA . TRP A 1 95 ? 9.363 2.707 -4.297 1.00 92.69 95 TRP A CA 1
ATOM 693 C C . TRP A 1 95 ? 8.678 1.826 -5.352 1.00 92.69 95 TRP A C 1
ATOM 695 O O . TRP A 1 95 ? 8.975 0.636 -5.443 1.00 92.69 95 TRP A O 1
ATOM 705 N N . ALA A 1 96 ? 7.854 2.417 -6.230 1.00 93.44 96 ALA A N 1
ATOM 706 C CA . ALA A 1 96 ? 7.255 1.718 -7.377 1.00 93.44 96 ALA A CA 1
ATOM 707 C C . ALA A 1 96 ? 8.287 1.188 -8.390 1.00 93.44 96 ALA A C 1
ATOM 709 O O . ALA A 1 96 ? 7.985 0.284 -9.167 1.00 93.44 96 ALA A O 1
ATOM 710 N N . ARG A 1 97 ? 9.497 1.761 -8.404 1.00 92.31 97 ARG A N 1
ATOM 711 C CA . ARG A 1 97 ? 10.580 1.397 -9.330 1.00 92.31 97 ARG A CA 1
ATOM 712 C C . ARG A 1 97 ? 11.629 0.494 -8.686 1.00 92.31 97 ARG A C 1
ATOM 714 O O . ARG A 1 97 ? 12.467 -0.049 -9.402 1.00 92.31 97 ARG A O 1
ATOM 721 N N . ASP A 1 98 ? 11.610 0.346 -7.363 1.00 92.44 98 ASP A N 1
ATOM 722 C CA . ASP A 1 98 ? 12.537 -0.529 -6.654 1.00 92.44 98 ASP A CA 1
ATOM 723 C C . ASP A 1 98 ? 12.209 -1.998 -6.963 1.00 92.44 98 ASP A C 1
ATOM 725 O O . ASP A 1 98 ? 11.079 -2.461 -6.807 1.00 92.44 98 ASP A O 1
ATOM 729 N N . ARG A 1 99 ? 13.220 -2.721 -7.449 1.00 91.19 99 ARG A N 1
ATOM 730 C CA . ARG A 1 99 ? 13.140 -4.127 -7.869 1.00 91.19 99 ARG A CA 1
ATOM 731 C C . ARG A 1 99 ? 13.640 -5.099 -6.808 1.00 91.19 99 ARG A C 1
ATOM 733 O O . ARG A 1 99 ? 13.614 -6.305 -7.029 1.00 91.19 99 ARG A O 1
ATOM 740 N N . SER A 1 100 ? 14.148 -4.583 -5.696 1.00 92.94 100 SER A N 1
ATOM 741 C CA . SER A 1 100 ? 14.636 -5.386 -4.585 1.00 92.94 100 SER A CA 1
ATOM 742 C C . SER A 1 100 ? 13.491 -5.861 -3.684 1.00 92.94 100 SER A C 1
ATOM 744 O O . SER A 1 100 ? 12.334 -5.488 -3.873 1.00 92.94 100 SER A O 1
ATOM 746 N N . ALA A 1 101 ? 13.820 -6.655 -2.663 1.00 90.75 101 ALA A N 1
ATOM 747 C CA . ALA A 1 101 ? 12.855 -7.151 -1.681 1.00 90.75 101 ALA A CA 1
ATOM 748 C C . ALA A 1 101 ? 12.181 -6.041 -0.846 1.00 90.75 101 ALA A C 1
ATOM 750 O O . ALA A 1 101 ? 11.174 -6.312 -0.201 1.00 90.75 101 ALA A O 1
ATOM 751 N N . SER A 1 102 ? 12.711 -4.810 -0.848 1.00 90.25 102 SER A N 1
ATOM 752 C CA . SER A 1 102 ? 12.051 -3.646 -0.239 1.00 90.25 102 SER A CA 1
ATOM 753 C C . SER A 1 102 ? 11.094 -2.921 -1.184 1.00 90.25 102 SER A C 1
ATOM 755 O O . SER A 1 102 ? 10.395 -2.013 -0.743 1.00 90.25 102 SER A O 1
ATOM 757 N N . GLY A 1 103 ? 11.063 -3.285 -2.467 1.00 94.94 103 GLY A N 1
ATOM 758 C CA . GLY A 1 103 ? 10.272 -2.610 -3.488 1.00 94.94 103 GLY A CA 1
ATOM 759 C C . GLY A 1 103 ? 8.774 -2.879 -3.390 1.00 94.94 103 GLY A C 1
ATOM 760 O O . GLY A 1 103 ? 8.340 -3.894 -2.842 1.00 94.94 103 GLY A O 1
ATOM 761 N N . LEU A 1 104 ? 7.972 -1.980 -3.970 1.00 96.19 104 LEU A N 1
ATOM 762 C CA . LEU A 1 104 ? 6.509 -2.024 -3.862 1.00 96.19 104 LEU A CA 1
ATOM 763 C C . LEU A 1 104 ? 5.933 -3.357 -4.345 1.00 96.19 104 LEU A C 1
ATOM 765 O O . LEU A 1 104 ? 5.067 -3.922 -3.688 1.00 96.19 104 LEU A O 1
ATOM 769 N N . ALA A 1 105 ? 6.438 -3.896 -5.457 1.00 97.06 105 ALA A N 1
ATOM 770 C CA . ALA A 1 105 ? 5.960 -5.168 -5.995 1.00 97.06 105 ALA A CA 1
ATOM 771 C C . ALA A 1 105 ? 6.101 -6.322 -4.981 1.00 97.06 105 ALA A C 1
ATOM 773 O O . ALA A 1 105 ? 5.161 -7.095 -4.801 1.00 97.06 105 ALA A O 1
ATOM 774 N N . TYR A 1 106 ? 7.248 -6.403 -4.296 1.00 97.38 106 TYR A N 1
ATOM 775 C CA . TYR A 1 106 ? 7.504 -7.416 -3.269 1.00 97.38 106 TYR A CA 1
ATOM 776 C C . TYR A 1 106 ? 6.650 -7.190 -2.029 1.00 97.38 106 TYR A C 1
ATOM 778 O O . TYR A 1 106 ? 6.053 -8.135 -1.529 1.00 97.38 106 TYR A O 1
ATOM 786 N N . SER A 1 107 ? 6.526 -5.948 -1.565 1.00 97.31 107 SER A N 1
ATOM 787 C CA . SER A 1 107 ? 5.686 -5.638 -0.408 1.00 97.31 107 SER A CA 1
ATOM 788 C C . SER A 1 107 ? 4.213 -5.974 -0.648 1.00 97.31 107 SER A C 1
ATOM 790 O O . SER A 1 107 ? 3.549 -6.484 0.251 1.00 97.31 107 SER A O 1
ATOM 792 N N . LEU A 1 108 ? 3.700 -5.736 -1.861 1.00 97.62 108 LEU A N 1
ATOM 793 C CA . LEU A 1 108 ? 2.334 -6.113 -2.232 1.00 97.62 108 LEU A CA 1
ATOM 794 C C . LEU A 1 108 ? 2.152 -7.629 -2.255 1.00 97.62 108 LEU A C 1
ATOM 796 O O . LEU A 1 108 ? 1.178 -8.118 -1.691 1.00 97.62 108 LEU A O 1
ATOM 800 N N . GLU A 1 109 ? 3.073 -8.371 -2.877 1.00 97.12 109 GLU A N 1
ATOM 801 C CA . GLU A 1 109 ? 2.998 -9.835 -2.869 1.00 97.12 109 GLU A CA 1
ATOM 802 C C . GLU A 1 109 ? 3.074 -10.384 -1.447 1.00 97.12 109 GLU A C 1
ATOM 804 O O . GLU A 1 109 ? 2.259 -11.225 -1.092 1.00 97.12 109 GLU A O 1
ATOM 809 N N . TYR A 1 110 ? 3.968 -9.852 -0.616 1.00 96.94 110 TYR A N 1
ATOM 810 C CA . TYR A 1 110 ? 4.136 -10.289 0.764 1.00 96.94 110 TYR A CA 1
ATOM 811 C C . TYR A 1 110 ? 2.873 -10.063 1.603 1.00 96.94 110 TYR A C 1
ATOM 813 O O . TYR A 1 110 ? 2.517 -10.908 2.418 1.00 96.94 110 TYR A O 1
ATOM 821 N N . VAL A 1 111 ? 2.186 -8.928 1.435 1.00 97.12 111 VAL A N 1
ATOM 822 C CA . VAL A 1 111 ? 1.057 -8.536 2.296 1.00 97.12 111 VAL A CA 1
ATOM 823 C C . VAL A 1 111 ? -0.281 -9.101 1.818 1.00 97.12 111 VAL A C 1
ATOM 825 O O . VAL A 1 111 ? -1.098 -9.517 2.641 1.00 97.12 111 VAL A O 1
ATOM 828 N N . LEU A 1 112 ? -0.545 -9.118 0.510 1.00 96.75 112 LEU A N 1
ATOM 829 C CA . LEU A 1 112 ? -1.880 -9.404 -0.022 1.00 96.75 112 LEU A CA 1
ATOM 830 C C . LEU A 1 112 ? -2.210 -10.902 0.029 1.00 96.75 112 LEU A C 1
ATOM 832 O O . LEU A 1 112 ? -1.628 -11.714 -0.681 1.00 96.75 112 LEU A O 1
ATOM 836 N N . GLY A 1 113 ? -3.192 -11.269 0.853 1.00 93.25 113 GLY A N 1
ATOM 837 C CA . GLY A 1 113 ? -3.789 -12.607 0.866 1.00 93.25 113 GLY A CA 1
ATOM 838 C C . GLY A 1 113 ? -4.981 -12.774 -0.083 1.00 93.25 113 GLY A C 1
ATOM 839 O O . GLY A 1 113 ? -5.257 -11.955 -0.959 1.00 93.25 113 GLY A O 1
ATOM 840 N N . HIS A 1 114 ? -5.739 -13.856 0.108 1.00 90.69 114 HIS A N 1
ATOM 841 C CA . HIS A 1 114 ? -6.954 -14.106 -0.672 1.00 90.69 114 HIS A CA 1
ATOM 842 C C . HIS A 1 114 ? -7.990 -12.986 -0.506 1.00 90.69 114 HIS A C 1
ATOM 844 O O . HIS A 1 114 ? -8.224 -12.499 0.598 1.00 90.69 114 HIS A O 1
ATOM 850 N N . HIS A 1 115 ? -8.673 -12.644 -1.602 1.00 90.69 115 HIS A N 1
ATOM 851 C CA . HIS A 1 115 ? -9.699 -11.593 -1.649 1.00 90.69 115 HIS A CA 1
ATOM 852 C C . HIS A 1 115 ? -9.194 -10.184 -1.303 1.00 90.69 115 HIS A C 1
ATOM 854 O O . HIS A 1 115 ? -10.000 -9.326 -0.951 1.00 90.69 115 HIS A O 1
ATOM 860 N N . SER A 1 116 ? -7.893 -9.939 -1.420 1.00 94.50 116 SER A N 1
ATOM 861 C CA . SER A 1 116 ? -7.270 -8.637 -1.183 1.00 94.50 116 SER A CA 1
ATOM 862 C C . SER A 1 116 ? -7.100 -7.849 -2.487 1.00 94.50 116 SER A C 1
ATOM 864 O O . SER A 1 116 ? -6.979 -8.440 -3.562 1.00 94.50 116 SER A O 1
ATOM 866 N N . THR A 1 117 ? -7.087 -6.520 -2.390 1.00 95.19 117 THR A N 1
ATOM 867 C CA . THR A 1 117 ? -6.904 -5.605 -3.528 1.00 95.19 117 THR A CA 1
ATOM 868 C C . THR A 1 117 ? -5.883 -4.537 -3.162 1.00 95.19 117 THR A C 1
ATOM 870 O O . THR A 1 117 ? -5.800 -4.132 -2.007 1.00 95.19 117 THR A O 1
ATOM 873 N N . ALA A 1 118 ? -5.111 -4.059 -4.136 1.00 96.88 118 ALA A N 1
ATOM 874 C CA . ALA A 1 118 ? -4.288 -2.868 -3.966 1.00 96.88 118 ALA A CA 1
ATOM 875 C C . A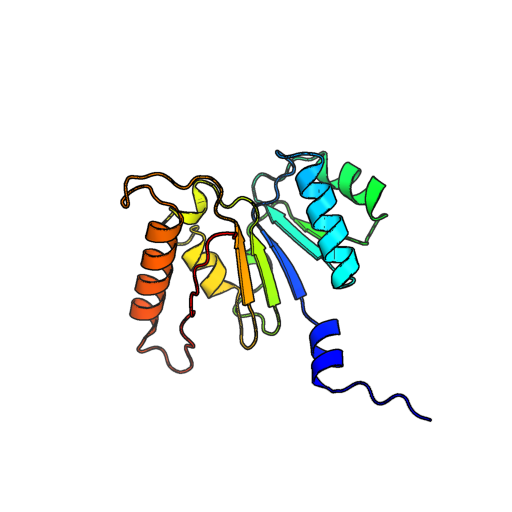LA A 1 118 ? -4.689 -1.778 -4.962 1.00 96.88 118 ALA A C 1
ATOM 877 O O . ALA A 1 118 ? -4.832 -2.041 -6.156 1.00 96.88 118 ALA A O 1
ATOM 878 N N . HIS A 1 119 ? -4.834 -0.554 -4.463 1.00 95.50 119 HIS A N 1
ATOM 879 C CA . HIS A 1 119 ? -5.097 0.653 -5.234 1.00 95.50 119 HIS A CA 1
ATOM 880 C C . HIS A 1 119 ? -3.871 1.555 -5.160 1.00 95.50 119 HIS A C 1
ATOM 882 O O . HIS A 1 119 ? -3.481 1.997 -4.082 1.00 95.50 119 HIS A O 1
ATOM 888 N N . ILE A 1 120 ? -3.244 1.801 -6.305 1.00 94.88 120 ILE A N 1
ATOM 889 C CA . ILE A 1 120 ? -1.957 2.490 -6.384 1.00 94.88 120 ILE A CA 1
ATOM 890 C C . ILE A 1 120 ? -2.135 3.688 -7.303 1.00 94.88 120 ILE A C 1
ATOM 892 O O . ILE A 1 120 ? -2.477 3.522 -8.475 1.00 94.88 120 ILE A O 1
ATOM 896 N N . LEU A 1 121 ? -1.909 4.883 -6.770 1.00 91.56 121 LEU A N 1
ATOM 897 C CA . LEU A 1 121 ? -1.889 6.112 -7.546 1.00 91.56 121 LEU A CA 1
ATOM 898 C C . LEU A 1 121 ? -0.443 6.399 -7.945 1.00 91.56 121 LEU A C 1
ATOM 900 O O . LEU A 1 121 ? 0.434 6.535 -7.103 1.00 91.56 121 LEU A O 1
ATOM 904 N N . LEU A 1 122 ? -0.181 6.430 -9.246 1.00 87.31 122 LEU A N 1
ATOM 905 C CA . LEU A 1 122 ? 1.149 6.689 -9.787 1.00 87.31 122 LEU A CA 1
ATOM 906 C C . LEU A 1 122 ? 1.249 8.177 -10.125 1.00 87.31 122 LEU A C 1
ATOM 908 O O . LEU A 1 122 ? 0.440 8.697 -10.891 1.00 87.31 122 LEU A O 1
ATOM 912 N N . ASP A 1 123 ? 2.214 8.862 -9.523 1.00 78.00 123 ASP A N 1
ATOM 913 C CA . ASP A 1 123 ? 2.292 10.325 -9.463 1.00 78.00 123 ASP A CA 1
ATOM 914 C C . ASP A 1 123 ? 3.548 10.910 -10.133 1.00 78.00 123 ASP A C 1
ATOM 916 O O . ASP A 1 123 ? 3.659 12.121 -10.309 1.00 78.00 123 ASP A O 1
ATOM 920 N N . ASN A 1 124 ? 4.485 10.058 -10.557 1.00 72.25 124 ASN A N 1
ATOM 921 C CA . ASN A 1 124 ? 5.747 10.433 -11.197 1.00 72.25 124 ASN A CA 1
ATOM 922 C C . ASN A 1 124 ? 5.969 9.650 -12.502 1.00 72.25 124 ASN A C 1
ATOM 924 O O . ASN A 1 124 ? 7.045 9.101 -12.767 1.00 72.25 124 ASN A O 1
ATOM 928 N N . GLU A 1 125 ? 4.931 9.593 -13.332 1.00 81.00 125 GLU A N 1
ATOM 929 C CA . GLU A 1 125 ? 4.982 8.989 -14.660 1.00 81.00 125 GLU A CA 1
ATOM 930 C C . GLU A 1 125 ? 5.879 9.811 -15.602 1.00 81.00 125 GLU A C 1
ATOM 932 O O . GLU A 1 125 ? 5.659 10.998 -15.842 1.00 81.00 125 GLU A O 1
ATOM 937 N N . VAL A 1 126 ? 6.907 9.167 -16.160 1.00 78.06 126 VAL A N 1
ATOM 938 C CA . VAL A 1 126 ? 7.829 9.774 -17.132 1.00 78.06 126 VAL A CA 1
ATOM 939 C C . VAL A 1 126 ? 7.781 9.028 -18.461 1.00 78.06 126 VAL A 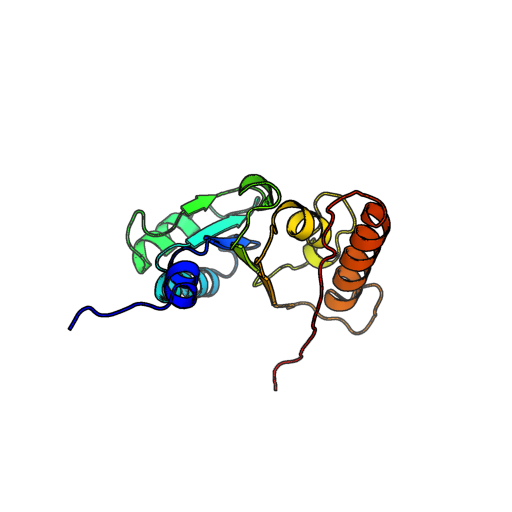C 1
ATOM 941 O O . VAL A 1 126 ? 7.458 7.841 -18.522 1.00 78.06 126 VAL A O 1
ATOM 944 N N . SER A 1 127 ? 8.135 9.721 -19.545 1.00 72.56 127 SER A N 1
ATOM 945 C CA . SER A 1 127 ? 7.995 9.208 -20.915 1.00 72.56 127 SER A CA 1
ATOM 946 C C . SER A 1 127 ? 8.914 8.023 -21.237 1.00 72.56 127 SER A C 1
ATOM 948 O O . SER A 1 127 ? 8.613 7.232 -22.127 1.00 72.56 127 SER A O 1
ATOM 950 N N . ALA A 1 128 ? 10.053 7.904 -20.551 1.00 77.00 128 ALA A N 1
ATOM 951 C CA . ALA A 1 128 ? 10.992 6.805 -20.753 1.00 77.00 128 ALA A CA 1
ATOM 952 C C . ALA A 1 128 ? 10.548 5.573 -19.952 1.00 77.00 128 ALA A C 1
ATOM 954 O O . ALA A 1 128 ? 10.559 5.604 -18.723 1.00 77.00 128 ALA A O 1
ATOM 955 N N . ALA A 1 129 ? 10.214 4.476 -20.639 1.00 69.38 129 ALA A N 1
ATOM 956 C CA . ALA A 1 129 ? 9.706 3.243 -20.024 1.00 69.38 129 ALA A CA 1
ATOM 957 C C . ALA A 1 129 ? 10.629 2.660 -18.931 1.00 69.38 129 ALA A C 1
ATOM 959 O O . ALA A 1 129 ? 10.161 2.114 -17.936 1.00 69.38 129 ALA A O 1
ATOM 960 N N . GLU A 1 130 ? 11.946 2.826 -19.072 1.00 75.00 130 GLU A N 1
ATOM 961 C CA . GLU A 1 130 ? 12.947 2.385 -18.086 1.00 75.00 130 GLU A CA 1
ATOM 962 C C . GLU A 1 130 ? 12.849 3.130 -16.745 1.00 75.00 130 GLU A C 1
ATOM 964 O O . GLU A 1 130 ? 13.327 2.652 -15.724 1.00 75.00 130 GLU A O 1
ATOM 969 N N . SER A 1 131 ? 12.228 4.308 -16.734 1.00 77.38 131 SER A N 1
ATOM 970 C CA . SER A 1 131 ? 12.057 5.149 -15.543 1.00 77.38 131 SER A CA 1
ATOM 971 C C . SER A 1 131 ? 10.594 5.363 -15.162 1.00 77.38 131 SER A C 1
ATOM 973 O O . SER A 1 131 ? 10.321 6.024 -14.163 1.00 77.38 131 SER A O 1
ATOM 975 N N . ASN A 1 132 ? 9.672 4.813 -15.948 1.00 87.06 132 ASN A N 1
ATOM 976 C CA . ASN A 1 132 ? 8.235 4.933 -15.782 1.00 87.06 132 ASN A CA 1
ATOM 977 C C . ASN A 1 132 ? 7.749 4.034 -14.625 1.00 87.06 132 ASN A C 1
ATOM 979 O O . ASN A 1 132 ? 8.044 2.837 -14.617 1.00 87.06 132 ASN A O 1
ATOM 983 N N . GLN A 1 133 ? 7.035 4.596 -13.641 1.00 90.50 133 GLN A N 1
ATOM 984 C CA . GLN A 1 133 ? 6.617 3.853 -12.445 1.00 90.50 133 GLN A CA 1
ATOM 985 C C . GLN A 1 133 ? 5.684 2.691 -12.796 1.00 90.50 133 GLN A C 1
ATOM 987 O O . GLN A 1 133 ? 5.946 1.570 -12.359 1.00 90.50 133 GLN A O 1
ATOM 992 N N . SER A 1 134 ? 4.649 2.924 -13.610 1.00 90.25 134 SER A N 1
ATOM 993 C CA . SER A 1 134 ? 3.707 1.877 -14.020 1.00 90.25 134 SER A CA 1
ATOM 994 C C . SER A 1 134 ? 4.417 0.716 -14.713 1.00 90.25 134 SER A C 1
ATOM 996 O O . SER A 1 134 ? 4.217 -0.443 -14.345 1.00 90.25 134 SER A O 1
ATOM 998 N N . ALA A 1 135 ? 5.314 1.011 -15.658 1.00 90.75 135 ALA A N 1
ATOM 999 C CA . ALA A 1 135 ? 6.057 -0.001 -16.398 1.00 90.75 135 ALA A CA 1
ATOM 1000 C C . ALA A 1 135 ? 6.984 -0.819 -15.485 1.00 90.75 135 ALA A C 1
ATOM 1002 O O . ALA A 1 135 ? 7.022 -2.050 -15.583 1.00 90.75 135 ALA A O 1
ATOM 1003 N N . GLN A 1 136 ? 7.710 -0.155 -14.580 1.00 92.50 136 GLN A N 1
ATOM 1004 C CA . GLN A 1 136 ? 8.616 -0.830 -13.649 1.00 92.50 136 GLN A CA 1
ATOM 1005 C C . GLN A 1 136 ? 7.860 -1.665 -12.613 1.00 92.50 136 GLN A C 1
ATOM 1007 O O . GLN A 1 136 ? 8.267 -2.796 -12.344 1.00 92.50 136 GLN A O 1
ATOM 1012 N N . LEU A 1 137 ? 6.738 -1.171 -12.089 1.00 94.69 137 LEU A N 1
ATOM 1013 C CA . LEU A 1 137 ? 5.905 -1.913 -11.146 1.00 94.69 137 LEU A CA 1
ATOM 1014 C C . LEU A 1 137 ? 5.283 -3.153 -11.803 1.00 94.69 137 LEU A C 1
ATOM 1016 O O . LEU A 1 137 ? 5.367 -4.251 -11.252 1.00 94.69 137 LEU A O 1
ATOM 1020 N N . LEU A 1 138 ? 4.729 -3.006 -13.012 1.00 94.50 138 LEU A N 1
ATOM 1021 C CA . LEU A 1 138 ? 4.173 -4.116 -13.795 1.00 94.50 138 LEU A CA 1
ATOM 1022 C C . LEU A 1 138 ? 5.215 -5.203 -14.064 1.00 94.50 138 LEU A C 1
ATOM 1024 O O . LEU A 1 138 ? 4.942 -6.391 -13.883 1.00 94.50 138 LEU A O 1
ATOM 1028 N N . ALA A 1 139 ? 6.419 -4.807 -14.479 1.00 94.25 139 ALA A N 1
ATOM 1029 C CA . ALA A 1 139 ? 7.505 -5.752 -14.684 1.00 94.25 139 ALA A CA 1
ATOM 1030 C C . ALA A 1 139 ? 7.910 -6.448 -13.367 1.00 94.25 139 ALA A C 1
ATOM 1032 O O . ALA A 1 139 ? 8.272 -7.620 -13.401 1.00 94.25 139 ALA A O 1
ATOM 1033 N N . GLY A 1 140 ? 7.818 -5.758 -12.223 1.00 96.06 140 GLY A N 1
ATOM 1034 C CA . GLY A 1 140 ? 8.152 -6.289 -10.894 1.00 96.06 140 GLY A CA 1
ATOM 1035 C C . GLY A 1 140 ? 7.187 -7.371 -10.476 1.00 96.06 140 GLY A C 1
ATOM 1036 O O . GLY A 1 140 ? 7.588 -8.484 -10.150 1.00 96.06 140 GLY A O 1
ATOM 1037 N N . ILE A 1 141 ? 5.899 -7.066 -10.598 1.00 97.31 141 ILE A N 1
ATOM 1038 C CA . ILE A 1 141 ? 4.825 -8.017 -10.333 1.00 97.31 141 ILE A CA 1
ATOM 1039 C C . ILE A 1 141 ? 4.941 -9.234 -11.259 1.00 97.31 141 ILE A C 1
ATOM 1041 O O . ILE A 1 141 ? 4.767 -10.368 -10.816 1.00 97.31 141 ILE A O 1
ATOM 1045 N N . LYS A 1 142 ? 5.280 -9.030 -12.538 1.00 97.00 142 LYS A N 1
ATOM 1046 C CA . LYS A 1 142 ? 5.488 -10.135 -13.479 1.00 97.00 142 LYS A CA 1
ATOM 1047 C C . LYS A 1 142 ? 6.642 -11.047 -13.056 1.00 97.00 142 LYS A C 1
ATOM 1049 O O . LYS A 1 142 ? 6.460 -12.259 -13.056 1.00 97.00 142 LYS A O 1
ATOM 1054 N N . GLU A 1 143 ? 7.797 -10.491 -12.698 1.00 96.69 143 GLU A N 1
ATOM 1055 C CA . GLU A 1 143 ? 8.951 -11.285 -12.255 1.00 96.69 143 GLU A CA 1
ATOM 1056 C C . GLU A 1 143 ? 8.656 -12.071 -10.978 1.00 96.69 143 GLU A C 1
ATOM 1058 O O . GLU A 1 143 ? 9.004 -13.244 -10.894 1.00 96.69 143 GLU A O 1
ATOM 1063 N N . ILE A 1 144 ? 7.951 -11.467 -10.021 1.00 97.00 144 ILE A N 1
ATOM 1064 C CA . ILE A 1 144 ? 7.513 -12.143 -8.795 1.00 97.00 144 ILE A CA 1
ATOM 1065 C C . ILE A 1 144 ? 6.553 -13.295 -9.122 1.00 97.00 144 ILE A C 1
ATOM 1067 O O . ILE A 1 144 ? 6.761 -14.425 -8.679 1.00 97.00 144 ILE A O 1
ATOM 1071 N N . ASN A 1 145 ? 5.544 -13.042 -9.961 1.00 97.38 145 ASN A N 1
ATOM 1072 C CA . ASN A 1 145 ? 4.610 -14.075 -10.406 1.00 97.38 145 ASN A CA 1
ATOM 1073 C C . ASN A 1 145 ? 5.324 -15.229 -11.135 1.00 97.38 145 ASN A C 1
ATOM 1075 O O . ASN A 1 145 ? 4.903 -16.382 -11.045 1.00 97.38 145 ASN A O 1
ATOM 1079 N N . GLU A 1 146 ? 6.380 -14.932 -11.897 1.00 97.12 146 GLU A N 1
ATOM 1080 C CA . GLU A 1 146 ? 7.206 -15.937 -12.570 1.00 97.12 146 GLU A CA 1
ATOM 1081 C C . GLU A 1 146 ? 8.069 -16.725 -11.582 1.00 97.12 146 GLU A C 1
ATOM 1083 O O . GLU A 1 146 ? 8.118 -17.951 -11.682 1.00 97.12 146 GLU A O 1
ATOM 1088 N N . LEU A 1 147 ? 8.683 -16.047 -10.611 1.00 96.25 147 LEU A N 1
ATOM 1089 C CA . LEU A 1 147 ? 9.513 -16.646 -9.568 1.00 96.25 147 LEU A CA 1
ATOM 1090 C C . LEU A 1 147 ? 8.734 -17.661 -8.722 1.00 96.25 147 LEU A C 1
ATOM 1092 O O . LEU A 1 147 ? 9.253 -18.732 -8.414 1.00 96.25 147 LEU A O 1
ATOM 1096 N N . TYR A 1 148 ? 7.486 -17.342 -8.372 1.00 95.19 148 TYR A N 1
ATOM 1097 C CA . TYR A 1 148 ? 6.643 -18.181 -7.516 1.00 95.19 148 TYR A CA 1
ATOM 1098 C C . TYR A 1 148 ? 5.669 -19.084 -8.283 1.00 95.19 148 TYR A C 1
ATOM 1100 O O . TYR A 1 148 ? 4.864 -19.779 -7.665 1.00 95.19 148 TYR A O 1
ATOM 1108 N N . ARG A 1 149 ? 5.754 -19.139 -9.619 1.00 96.19 149 ARG A N 1
ATOM 1109 C CA . ARG A 1 149 ? 4.822 -19.900 -10.473 1.00 96.19 149 ARG A CA 1
ATOM 1110 C C . ARG A 1 149 ? 4.648 -21.359 -10.049 1.00 96.19 149 ARG A C 1
ATOM 1112 O O . ARG A 1 149 ? 3.537 -21.880 -10.106 1.00 96.19 149 ARG A O 1
ATOM 1119 N N . ASP A 1 150 ? 5.743 -22.003 -9.660 1.00 96.19 150 ASP A N 1
ATOM 1120 C CA . ASP A 1 150 ? 5.764 -23.429 -9.329 1.00 96.19 150 ASP A CA 1
ATOM 1121 C C . ASP A 1 150 ? 5.569 -23.695 -7.824 1.00 96.19 150 ASP A C 1
ATOM 1123 O O . ASP A 1 150 ? 5.630 -24.845 -7.384 1.00 96.19 150 ASP A O 1
ATOM 1127 N N . VAL A 1 151 ? 5.321 -22.654 -7.018 1.00 95.38 151 VAL A N 1
ATOM 1128 C CA . VAL A 1 151 ? 5.033 -22.801 -5.587 1.00 95.38 151 VAL A CA 1
ATOM 1129 C C . VAL A 1 151 ? 3.581 -23.258 -5.396 1.00 95.38 151 VAL A C 1
ATOM 1131 O O . VAL A 1 151 ? 2.650 -22.559 -5.807 1.00 95.38 151 VAL A O 1
ATOM 1134 N N . PRO A 1 152 ? 3.338 -24.420 -4.755 1.00 94.25 152 PRO A N 1
ATOM 1135 C CA . PRO A 1 152 ? 1.984 -24.909 -4.528 1.00 94.25 152 PRO A CA 1
ATOM 1136 C C . PRO A 1 152 ? 1.134 -23.919 -3.728 1.00 94.25 152 PRO A C 1
ATOM 1138 O O . PRO A 1 152 ? 1.523 -23.488 -2.646 1.00 94.25 152 PRO A O 1
ATOM 1141 N N . GLY A 1 153 ? -0.054 -23.602 -4.245 1.00 88.56 153 GLY A N 1
ATOM 1142 C CA . GLY A 1 153 ? -0.995 -22.687 -3.594 1.00 88.56 153 GLY A CA 1
ATOM 1143 C C . GLY A 1 153 ? -0.718 -21.202 -3.836 1.00 88.56 153 GLY A C 1
ATOM 1144 O O . GLY A 1 153 ? -1.494 -20.380 -3.359 1.00 88.56 153 GLY A O 1
ATOM 1145 N N . TYR A 1 154 ? 0.326 -20.851 -4.594 1.00 93.12 154 TYR A N 1
ATOM 1146 C CA . TYR A 1 154 ? 0.569 -19.466 -4.977 1.00 93.12 154 TYR A CA 1
ATOM 1147 C C . TYR A 1 154 ? -0.533 -18.944 -5.907 1.00 93.12 154 TYR A C 1
ATOM 1149 O O . TYR A 1 154 ? -0.894 -19.582 -6.902 1.00 93.12 154 TYR A O 1
ATOM 1157 N N . VAL A 1 155 ? -1.059 -17.763 -5.583 1.00 92.44 155 VAL A N 1
ATOM 1158 C CA . VAL A 1 155 ? -2.035 -17.051 -6.406 1.00 92.44 155 VAL A CA 1
ATOM 1159 C C . VAL A 1 155 ? -1.338 -15.826 -6.996 1.00 92.44 155 VAL A C 1
ATOM 1161 O O . VAL A 1 155 ? -0.979 -14.926 -6.241 1.00 92.44 155 VAL A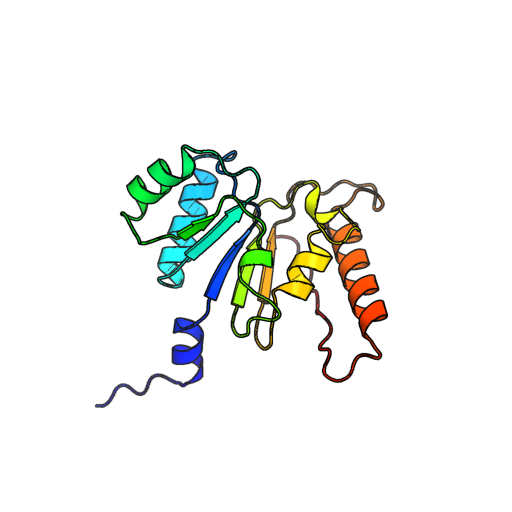 O 1
ATOM 1164 N N . PRO A 1 156 ? -1.142 -15.760 -8.325 1.00 94.94 156 PRO A N 1
ATOM 1165 C CA . PRO A 1 156 ? -0.433 -14.647 -8.934 1.00 94.94 156 PRO A CA 1
ATOM 1166 C C . PRO A 1 156 ? -1.231 -13.350 -8.809 1.00 94.94 156 PRO A C 1
ATOM 116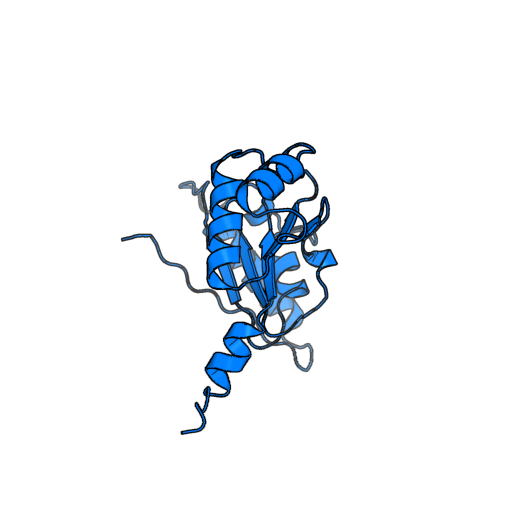8 O O . PRO A 1 156 ? -2.450 -13.329 -9.027 1.00 94.94 156 PRO A O 1
ATOM 1171 N N . LEU A 1 157 ? -0.520 -12.256 -8.543 1.00 96.44 157 LEU A N 1
ATOM 1172 C CA . LEU A 1 157 ? -1.085 -10.914 -8.569 1.00 96.44 157 LEU A CA 1
ATOM 1173 C C . LEU A 1 157 ? -1.580 -10.590 -9.980 1.00 96.44 157 LEU A C 1
ATOM 1175 O O . LEU A 1 157 ? -0.895 -10.836 -10.979 1.00 96.44 157 LEU A O 1
ATOM 1179 N N . ARG A 1 158 ? -2.775 -10.009 -10.061 1.00 95.88 158 ARG A N 1
ATOM 1180 C CA . ARG A 1 158 ? -3.371 -9.520 -11.307 1.00 95.88 158 ARG A CA 1
ATOM 1181 C C . ARG A 1 158 ? -3.370 -8.005 -11.281 1.00 95.88 158 ARG A C 1
ATOM 1183 O O . ARG A 1 158 ? -3.681 -7.416 -10.252 1.00 95.88 158 ARG A O 1
ATOM 1190 N N . VAL A 1 159 ? -3.021 -7.398 -12.409 1.00 94.69 159 VAL A N 1
ATOM 1191 C CA . VAL A 1 159 ? -2.880 -5.947 -12.512 1.00 94.69 159 VAL A CA 1
ATOM 1192 C C . VAL A 1 159 ? -3.765 -5.434 -13.628 1.00 94.69 159 VAL A C 1
ATOM 1194 O O . VAL A 1 159 ? -3.730 -5.949 -14.746 1.00 94.69 159 VAL A O 1
ATOM 1197 N N . GLU A 1 160 ? -4.522 -4.394 -13.313 1.00 92.94 160 GLU A N 1
ATOM 1198 C CA . GLU A 1 160 ? -5.277 -3.598 -14.267 1.00 92.94 160 GLU A CA 1
ATOM 1199 C C . GLU A 1 160 ? -4.773 -2.160 -14.167 1.00 92.94 160 GLU A C 1
ATOM 1201 O O . GLU A 1 160 ? -4.618 -1.620 -13.074 1.00 92.94 160 GLU A O 1
ATOM 1206 N N . THR A 1 161 ? -4.476 -1.548 -15.311 1.00 87.56 161 THR A N 1
ATOM 1207 C CA . THR A 1 161 ? -4.023 -0.156 -15.381 1.00 87.56 161 THR A CA 1
ATOM 1208 C C . THR A 1 161 ? -5.067 0.682 -16.091 1.00 87.56 161 THR A C 1
ATOM 1210 O O . THR A 1 161 ? -5.473 0.346 -17.205 1.00 87.56 161 THR A O 1
ATOM 1213 N N . ALA A 1 162 ? -5.447 1.798 -15.482 1.00 86.50 162 ALA A N 1
ATOM 1214 C CA . ALA A 1 162 ? -6.342 2.779 -16.073 1.00 86.50 162 ALA A CA 1
ATOM 1215 C C . ALA A 1 162 ? -5.764 4.184 -15.885 1.00 86.50 162 ALA A C 1
ATOM 1217 O O . ALA A 1 162 ? -5.167 4.480 -14.851 1.00 86.50 162 ALA A O 1
ATOM 1218 N N . ALA A 1 163 ? -5.952 5.043 -16.886 1.00 79.12 163 ALA A N 1
ATOM 1219 C CA . ALA A 1 163 ? -5.743 6.477 -16.737 1.00 79.12 163 ALA A CA 1
ATOM 1220 C C . ALA A 1 163 ? -7.064 7.125 -16.281 1.00 79.12 163 ALA A C 1
ATOM 1222 O O . ALA A 1 163 ? -8.126 6.673 -16.727 1.00 79.12 163 ALA A O 1
ATOM 1223 N N . PRO A 1 164 ? -7.028 8.165 -15.430 1.00 69.06 164 PRO A N 1
ATOM 1224 C CA . PRO A 1 164 ? -8.208 8.977 -15.156 1.00 69.06 164 PRO A CA 1
ATOM 1225 C C . PRO A 1 164 ? -8.793 9.521 -16.467 1.00 69.06 164 PRO A C 1
ATOM 1227 O O . PRO A 1 164 ? -8.039 9.876 -17.377 1.00 69.06 164 PRO A O 1
ATOM 1230 N N . ALA A 1 165 ? -10.124 9.534 -16.563 1.00 54.38 165 ALA A N 1
ATOM 1231 C CA . ALA A 1 165 ? -10.859 10.051 -17.718 1.00 54.38 165 ALA A CA 1
ATOM 1232 C C . ALA A 1 165 ? -10.798 11.582 -17.821 1.00 54.38 165 ALA A C 1
ATOM 1234 O O . ALA A 1 165 ? -10.733 12.244 -16.760 1.00 54.38 165 ALA A O 1
#

Foldseek 3Di:
DPDDDPPVNVLQLVAAEEEEPQQCPVPPVSLVVQLVSCVRRVEYEYEALNRDPCSQVSNCVRQNPPSYHYYNHALLVVFFQDERYEYEYAECDCLLQDLDCSHPLNSCNGHHHHNYYYHHHYDDADPDLNRGSVNNNVVSLVVVCVVCVPPPPDDRDDDDDDDDD

Radius of gyration: 16.78 Å; chains: 1; bounding box: 53×43×40 Å

Organism: NCBI:txid2665496